Protein AF-A0A2K8SYD5-F1 (afdb_monomer)

Nearest PDB structures (foldseek):
  4fs2-assembly1_A  TM=3.193E-01  e=2.752E+00  Homo sapiens
  6m7t-assembly1_A  TM=3.214E-01  e=3.321E+00  Homo sapiens
  6u5v-assembly1_A  TM=3.052E-01  e=7.504E+00  Candida albicans

Foldseek 3Di:
DFFWKKKWWDDLDPPDPDTDIDIDTPVVCCVPPVPQSVCCVVDPDQKDWAADPVRSGTMIIGGPDDD

Sequence (67 aa):
MSGNFKVTIPNASEMMNANESFEMSKDELEAHFPKEINILENSPCIAVSIAYPNGDGSIIIEKTKTR

Organism: NCBI:txid2038116

Radius of gyration: 12.46 Å; Cα contacts (8 Å, |Δi|>4): 103; chains: 1; bounding box: 30×28×35 Å

Solvent-accessible surface area (backbone atoms only — not comparable to full-atom values): 4091 Å² total; per-residue (Å²): 133,88,57,48,28,36,40,32,44,59,63,77,55,97,84,59,103,57,68,49,68,49,78,42,49,53,69,63,43,44,75,75,40,46,67,59,48,51,46,42,76,76,39,94,50,59,60,51,76,45,66,42,98,86,66,77,42,40,43,34,43,29,60,70,71,86,127

pLDDT: mean 80.11, std 15.3, range [40.38, 93.0]

Mean predicted aligned error: 6.81 Å

Structure (mmCIF, N/CA/C/O backbone):
data_AF-A0A2K8SYD5-F1
#
_entry.id   AF-A0A2K8SYD5-F1
#
loop_
_atom_site.group_PDB
_atom_site.id
_atom_site.type_symbol
_atom_site.label_atom_id
_atom_site.label_alt_id
_atom_site.label_comp_id
_atom_site.label_asym_id
_atom_site.label_entity_id
_atom_site.label_seq_id
_atom_site.pdbx_PDB_ins_code
_atom_site.Cartn_x
_atom_site.Cartn_y
_atom_site.Cartn_z
_atom_site.occupancy
_atom_site.B_iso_or_equiv
_atom_site.auth_seq_id
_atom_site.auth_comp_id
_atom_site.auth_asym_id
_atom_site.auth_atom_id
_atom_site.pdbx_PDB_model_num
ATOM 1 N N . MET A 1 1 ? -15.692 2.227 12.853 1.00 40.72 1 MET A N 1
ATOM 2 C CA . MET A 1 1 ? -14.250 2.515 12.994 1.00 40.72 1 MET A CA 1
ATOM 3 C C . MET A 1 1 ? -13.727 2.785 11.599 1.00 40.72 1 MET A C 1
ATOM 5 O O . MET A 1 1 ? -13.453 1.838 10.881 1.00 40.72 1 MET A O 1
ATOM 9 N N . SER A 1 2 ? -13.686 4.046 11.183 1.00 48.78 2 SER A N 1
ATOM 10 C CA . SER A 1 2 ? -13.129 4.413 9.881 1.00 48.78 2 SER A CA 1
ATOM 11 C C . SER A 1 2 ? -11.611 4.395 10.027 1.00 48.78 2 SER A C 1
ATOM 13 O O . SER A 1 2 ? -11.033 5.290 10.641 1.00 48.78 2 SER A O 1
ATOM 15 N N . GLY A 1 3 ? -10.982 3.293 9.620 1.00 56.59 3 GLY A N 1
ATOM 16 C CA . GLY A 1 3 ? -9.531 3.240 9.508 1.00 56.59 3 GLY A CA 1
ATOM 17 C C . GLY A 1 3 ? -9.119 4.167 8.374 1.00 56.59 3 GLY A C 1
ATOM 18 O O . GLY A 1 3 ? -9.570 3.976 7.249 1.00 56.59 3 GLY A O 1
ATOM 19 N N . ASN A 1 4 ? -8.309 5.179 8.674 1.00 76.12 4 ASN A N 1
ATOM 20 C CA . ASN A 1 4 ? -7.689 5.981 7.630 1.00 76.12 4 ASN A CA 1
ATOM 21 C C . ASN A 1 4 ? -6.496 5.188 7.086 1.00 76.12 4 ASN A C 1
ATOM 23 O O . ASN A 1 4 ? -5.731 4.576 7.845 1.00 76.12 4 ASN A O 1
ATOM 27 N N . PHE A 1 5 ? -6.327 5.183 5.776 1.00 89.31 5 PHE A N 1
ATOM 28 C CA . PHE A 1 5 ? -5.142 4.653 5.122 1.00 89.31 5 PHE A CA 1
ATOM 29 C C . PHE A 1 5 ? -4.328 5.824 4.600 1.00 89.31 5 PHE A C 1
ATOM 31 O O . PHE A 1 5 ? -4.888 6.820 4.151 1.00 89.31 5 PHE A O 1
ATOM 38 N N . LYS A 1 6 ? -3.008 5.709 4.659 1.00 91.44 6 LYS A N 1
ATOM 39 C CA . LYS A 1 6 ? -2.104 6.687 4.074 1.00 91.44 6 LYS A CA 1
ATOM 40 C C . LYS A 1 6 ? -1.667 6.161 2.725 1.00 91.44 6 LYS A C 1
ATOM 42 O O . LYS A 1 6 ? -1.144 5.054 2.633 1.00 91.44 6 LYS A O 1
ATOM 47 N N . VAL A 1 7 ? -1.880 6.962 1.699 1.00 89.75 7 VAL A N 1
ATOM 48 C CA . VAL A 1 7 ? -1.406 6.704 0.348 1.00 89.75 7 VAL A CA 1
ATOM 49 C C . VAL A 1 7 ? -0.200 7.594 0.123 1.00 89.75 7 VAL A C 1
ATOM 51 O O . VAL A 1 7 ? -0.281 8.800 0.338 1.00 89.75 7 VAL A O 1
ATOM 54 N N . THR A 1 8 ? 0.916 7.003 -0.284 1.00 90.75 8 THR A N 1
ATOM 55 C CA . THR A 1 8 ? 2.151 7.707 -0.611 1.00 90.75 8 THR A CA 1
ATOM 56 C C . THR A 1 8 ? 2.481 7.464 -2.076 1.00 90.75 8 THR A C 1
ATOM 58 O O . THR A 1 8 ? 2.559 6.319 -2.525 1.00 90.75 8 THR A O 1
ATOM 61 N N . ILE A 1 9 ? 2.703 8.552 -2.805 1.00 86.44 9 ILE A N 1
ATOM 62 C CA . ILE A 1 9 ? 3.176 8.565 -4.186 1.00 86.44 9 ILE A CA 1
ATOM 63 C C . ILE A 1 9 ? 4.663 8.948 -4.133 1.00 86.44 9 ILE A C 1
ATOM 65 O O . ILE A 1 9 ? 4.991 10.137 -4.087 1.00 86.44 9 ILE A O 1
ATOM 69 N N . PRO A 1 10 ? 5.585 7.969 -4.051 1.00 77.69 10 PRO A N 1
ATOM 70 C CA . PRO A 1 10 ? 7.007 8.237 -4.180 1.00 77.69 10 PRO A CA 1
ATOM 71 C C . PRO A 1 10 ? 7.291 8.802 -5.571 1.00 77.69 10 PRO A C 1
ATOM 73 O O . PRO A 1 10 ? 6.976 8.187 -6.591 1.00 77.69 10 PRO A O 1
ATOM 76 N N . ASN A 1 11 ? 7.880 9.992 -5.606 1.00 71.12 11 ASN A N 1
ATOM 77 C CA . ASN A 1 11 ? 8.271 10.622 -6.854 1.00 71.12 11 ASN A CA 1
ATOM 78 C C . ASN A 1 11 ? 9.598 10.002 -7.320 1.00 71.12 11 ASN A C 1
ATOM 80 O O . ASN A 1 11 ? 10.572 9.985 -6.570 1.00 71.12 11 ASN A O 1
ATOM 84 N N . ALA A 1 12 ? 9.637 9.471 -8.543 1.00 56.94 12 ALA A N 1
ATOM 85 C CA . ALA A 1 12 ? 10.827 8.8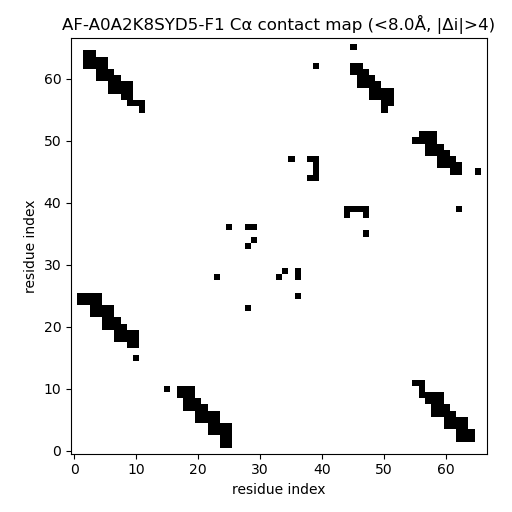15 -9.092 1.00 56.94 12 ALA A CA 1
ATOM 86 C C . ALA A 1 12 ? 11.914 9.810 -9.545 1.00 56.94 12 ALA A C 1
ATOM 88 O O . ALA A 1 12 ? 13.036 9.412 -9.849 1.00 56.94 12 ALA A O 1
ATOM 89 N N . SER A 1 13 ? 11.592 11.106 -9.612 1.00 50.28 13 SER A N 1
ATOM 90 C CA . SER A 1 13 ? 12.492 12.124 -10.147 1.00 50.28 13 SER A CA 1
ATOM 91 C C . SER A 1 13 ? 13.294 12.794 -9.028 1.00 50.28 13 SER A C 1
ATOM 93 O O . SER A 1 13 ? 12.735 13.525 -8.213 1.00 50.28 13 SER A O 1
ATOM 95 N N . GLU A 1 14 ? 14.621 12.629 -9.047 1.00 52.38 14 GLU A N 1
ATOM 96 C CA . GLU A 1 14 ? 15.613 13.194 -8.104 1.00 52.38 14 GLU A CA 1
ATOM 97 C C . GLU A 1 14 ? 15.629 14.741 -8.003 1.00 52.38 14 GLU A C 1
ATOM 99 O O . GLU A 1 14 ? 16.503 15.326 -7.367 1.00 52.38 14 GLU A O 1
ATOM 104 N N . MET A 1 15 ? 14.684 15.438 -8.640 1.00 50.16 15 MET A N 1
ATOM 105 C CA . MET A 1 15 ? 14.667 16.897 -8.756 1.00 50.16 15 MET A CA 1
ATOM 106 C C . MET A 1 15 ? 13.771 17.609 -7.738 1.00 50.16 15 MET A C 1
ATOM 108 O O . MET A 1 15 ? 13.902 18.823 -7.583 1.00 50.16 15 MET A O 1
ATOM 112 N N . MET A 1 16 ? 12.892 16.906 -7.014 1.00 48.34 16 MET A N 1
ATOM 113 C CA . MET A 1 16 ? 12.039 17.521 -5.989 1.00 48.34 16 MET A CA 1
ATOM 114 C C . MET A 1 16 ? 11.824 16.571 -4.802 1.00 48.34 16 MET A C 1
ATOM 116 O O . MET A 1 16 ? 11.125 15.570 -4.906 1.00 48.34 16 MET A O 1
ATOM 120 N N . ASN A 1 17 ? 12.426 16.908 -3.658 1.00 50.97 17 ASN A N 1
ATOM 121 C CA . ASN A 1 17 ? 12.298 16.210 -2.372 1.00 50.97 17 ASN A CA 1
ATOM 122 C C . ASN A 1 17 ? 10.884 16.33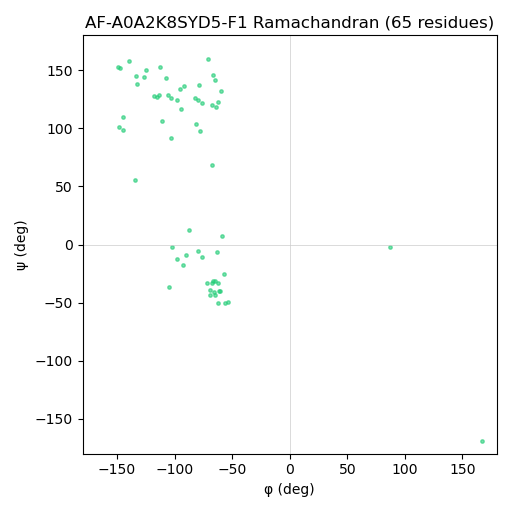7 -1.770 1.00 50.97 17 ASN A C 1
ATOM 124 O O . ASN A 1 17 ? 10.700 16.998 -0.748 1.00 50.97 17 ASN A O 1
ATOM 128 N N . ALA A 1 18 ? 9.873 15.723 -2.376 1.00 57.31 18 ALA A N 1
ATOM 129 C CA . ALA A 1 18 ? 8.565 15.598 -1.746 1.00 57.31 18 ALA A CA 1
ATOM 130 C C . ALA A 1 18 ? 7.885 14.301 -2.189 1.00 57.31 18 ALA A C 1
ATOM 132 O O . ALA A 1 18 ? 7.315 14.220 -3.273 1.00 57.31 18 ALA A O 1
ATOM 133 N N . ASN A 1 19 ? 7.934 13.284 -1.327 1.00 67.38 19 ASN A N 1
ATOM 134 C CA . ASN A 1 19 ? 6.930 12.228 -1.366 1.00 67.38 19 ASN A CA 1
ATOM 135 C C . ASN A 1 19 ? 5.591 12.880 -1.024 1.00 67.38 19 ASN A C 1
ATOM 137 O O . ASN A 1 19 ? 5.442 13.426 0.073 1.00 67.38 19 ASN A O 1
ATOM 141 N N . GLU A 1 20 ? 4.631 12.836 -1.940 1.00 79.81 20 GLU A N 1
ATOM 142 C CA . GLU A 1 20 ? 3.280 13.291 -1.637 1.00 79.81 20 GLU A CA 1
ATOM 143 C C . GLU A 1 20 ? 2.543 12.162 -0.930 1.00 79.81 20 GLU A C 1
ATOM 145 O O . GLU A 1 20 ? 2.503 11.025 -1.405 1.00 79.81 20 GLU A O 1
ATOM 150 N N . SER A 1 21 ? 1.988 12.468 0.239 1.00 85.19 21 SER A N 1
ATOM 151 C CA . SER A 1 21 ? 1.168 11.517 0.971 1.00 85.19 21 S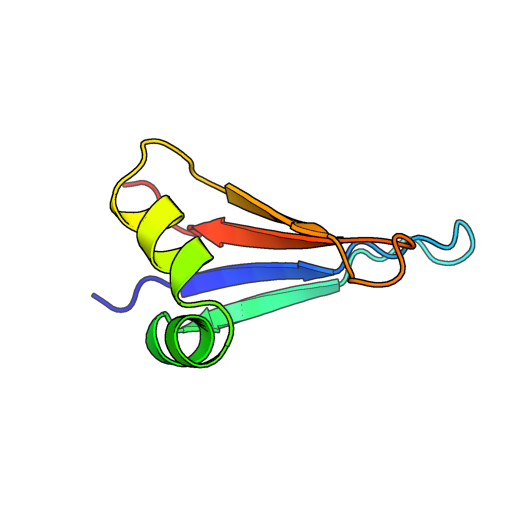ER A CA 1
ATOM 152 C C . SER A 1 21 ? -0.119 12.154 1.446 1.00 85.19 21 SER A C 1
ATOM 154 O O . SER A 1 21 ? -0.099 13.274 1.956 1.00 85.19 21 SER A O 1
ATOM 156 N N . PHE A 1 22 ? -1.212 11.416 1.323 1.00 87.31 22 PHE A N 1
ATOM 157 C CA . PHE A 1 22 ? -2.544 11.850 1.713 1.00 87.31 22 PHE A CA 1
ATOM 158 C C . PHE A 1 22 ? -3.302 10.701 2.376 1.00 87.31 22 PHE A C 1
ATOM 160 O O . PHE A 1 22 ? -2.960 9.530 2.210 1.00 87.31 22 PHE A O 1
ATOM 167 N N . GLU A 1 23 ? -4.307 11.042 3.176 1.00 89.12 2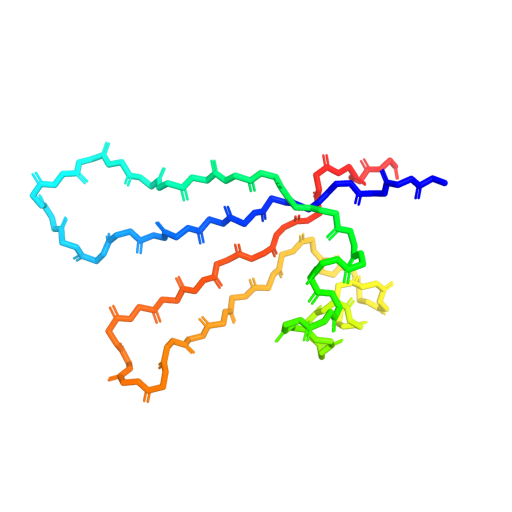3 GLU A N 1
ATOM 168 C CA . GLU A 1 23 ? -5.171 10.052 3.811 1.00 89.12 23 GLU A CA 1
ATOM 169 C C . GLU A 1 23 ? -6.395 9.783 2.935 1.00 89.12 23 GLU A C 1
ATOM 171 O O . GLU A 1 23 ? -7.015 10.715 2.427 1.00 89.12 23 GLU A O 1
ATOM 176 N N . MET A 1 24 ? -6.750 8.510 2.789 1.00 87.81 24 MET A N 1
ATOM 177 C CA . MET A 1 24 ? -7.989 8.063 2.158 1.00 87.81 24 MET A CA 1
ATOM 178 C C . MET A 1 24 ? -8.769 7.164 3.109 1.00 87.81 24 MET A C 1
ATOM 180 O O . MET A 1 24 ? -8.195 6.455 3.949 1.00 87.81 24 MET A O 1
ATOM 184 N N . SER A 1 25 ? -10.093 7.181 2.968 1.00 89.12 25 SER A N 1
ATOM 185 C CA . SER A 1 25 ? -10.949 6.229 3.668 1.00 89.12 25 SER A CA 1
ATOM 186 C C . SER A 1 25 ? -10.804 4.821 3.082 1.00 89.12 25 SER A C 1
ATOM 188 O O . SER A 1 25 ? -10.379 4.630 1.940 1.00 89.12 25 SER A O 1
ATOM 190 N N . LYS A 1 26 ? -11.188 3.818 3.879 1.00 88.31 26 LYS A N 1
ATOM 191 C CA . LYS A 1 26 ? -11.265 2.427 3.424 1.00 88.31 26 LYS A CA 1
ATOM 192 C C . LYS A 1 26 ? -12.130 2.295 2.167 1.00 88.31 26 LYS A C 1
ATOM 194 O O . LYS A 1 26 ? -11.676 1.703 1.198 1.00 88.31 26 LYS A O 1
ATOM 199 N N . ASP A 1 27 ? -13.331 2.868 2.187 1.00 90.06 27 ASP A N 1
ATOM 200 C CA . ASP A 1 27 ? -14.323 2.710 1.118 1.00 90.06 27 ASP A CA 1
ATOM 201 C C . ASP A 1 27 ? -13.803 3.257 -0.222 1.00 90.06 27 ASP A C 1
ATOM 203 O O . ASP A 1 27 ? -13.974 2.631 -1.268 1.00 90.06 27 ASP A O 1
ATOM 207 N N . GLU A 1 28 ? -13.107 4.399 -0.197 1.00 89.94 28 GLU A N 1
ATOM 208 C CA . GLU A 1 28 ? -12.485 4.967 -1.397 1.00 89.94 28 GLU A CA 1
ATOM 209 C C . GLU A 1 28 ? -11.354 4.074 -1.921 1.00 89.94 28 GLU A C 1
ATOM 211 O O . GLU A 1 28 ? -11.233 3.864 -3.128 1.00 89.94 28 GLU A O 1
ATOM 216 N N . LEU A 1 29 ? -10.533 3.507 -1.033 1.00 89.75 29 LEU A N 1
ATOM 217 C CA . LEU A 1 29 ? -9.473 2.596 -1.455 1.00 89.75 29 LEU A CA 1
ATOM 218 C C . LEU A 1 29 ? -9.992 1.242 -1.917 1.00 89.75 29 LEU A C 1
ATOM 220 O O . LEU A 1 29 ? -9.411 0.682 -2.835 1.00 89.75 29 LEU A O 1
ATOM 224 N N . GLU A 1 30 ? -11.072 0.712 -1.351 1.00 91.31 30 GLU A N 1
ATOM 225 C CA . GLU A 1 30 ? -11.685 -0.527 -1.840 1.00 91.31 30 GLU A CA 1
ATOM 226 C C . GLU A 1 30 ? -12.262 -0.357 -3.247 1.00 91.31 30 GLU A C 1
ATOM 228 O O . GLU A 1 30 ? -12.221 -1.298 -4.040 1.00 91.31 30 GLU A O 1
ATOM 233 N N . ALA A 1 31 ? -12.740 0.841 -3.595 1.00 92.50 31 ALA A N 1
ATOM 234 C CA . ALA A 1 31 ? -13.221 1.132 -4.943 1.00 92.50 31 ALA A CA 1
ATOM 235 C C . ALA A 1 31 ? -12.099 1.105 -6.002 1.00 92.50 31 ALA A C 1
ATOM 237 O O . ALA A 1 31 ? -12.355 0.749 -7.153 1.00 92.50 31 ALA A O 1
ATOM 238 N N . HIS A 1 32 ? -10.864 1.460 -5.627 1.00 90.12 32 HIS A N 1
ATOM 239 C CA . HIS A 1 32 ? -9.728 1.567 -6.555 1.00 90.12 32 HIS A CA 1
ATOM 240 C C . HIS A 1 32 ? -8.718 0.410 -6.453 1.00 90.12 32 HIS A C 1
ATOM 242 O O . HIS A 1 32 ? -8.188 -0.039 -7.469 1.00 90.12 32 HIS A O 1
ATOM 248 N N . PHE A 1 33 ? -8.479 -0.095 -5.245 1.00 91.19 33 PHE A N 1
ATOM 249 C CA . PHE A 1 33 ? -7.455 -1.081 -4.879 1.00 91.19 33 PHE A CA 1
ATOM 250 C C . PHE A 1 33 ? -8.023 -2.192 -3.964 1.00 91.19 33 PHE A C 1
ATOM 252 O O . PHE A 1 33 ? -7.515 -2.435 -2.863 1.00 91.19 33 PHE A O 1
ATOM 259 N N . PRO A 1 34 ? -9.093 -2.901 -4.381 1.00 92.25 34 PRO A N 1
ATOM 260 C CA . PRO A 1 34 ? -9.782 -3.872 -3.524 1.00 92.25 34 PRO A CA 1
ATOM 261 C C . PRO A 1 34 ? -8.889 -5.046 -3.098 1.00 92.25 34 PRO A C 1
ATOM 263 O O . PRO A 1 34 ? -9.032 -5.579 -1.998 1.00 92.25 34 PRO A O 1
ATOM 266 N N . LYS A 1 35 ? -7.950 -5.466 -3.957 1.00 93.00 35 LYS A N 1
ATOM 267 C CA . LYS A 1 35 ? -7.040 -6.583 -3.659 1.00 93.00 35 LYS A CA 1
ATOM 268 C C . LYS A 1 35 ? -6.056 -6.207 -2.561 1.00 93.00 35 LYS A C 1
ATOM 270 O O . LYS A 1 35 ? -5.815 -6.992 -1.649 1.00 93.00 35 LYS A O 1
ATOM 275 N N . GLU A 1 36 ? -5.513 -5.005 -2.646 1.00 92.81 36 GLU A N 1
ATOM 276 C CA . GLU A 1 36 ? -4.524 -4.471 -1.726 1.00 92.81 36 GLU A CA 1
ATOM 277 C C . GLU A 1 36 ? -5.125 -4.196 -0.356 1.00 92.81 36 GLU A C 1
ATOM 279 O O . GLU A 1 36 ? -4.506 -4.533 0.651 1.00 92.81 36 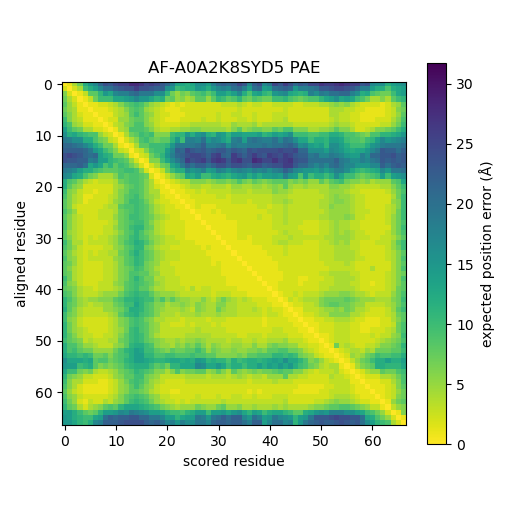GLU A O 1
ATOM 284 N N . ILE A 1 37 ? -6.359 -3.687 -0.305 1.00 91.19 37 ILE A N 1
ATOM 285 C CA . ILE A 1 37 ? -7.083 -3.547 0.960 1.00 91.19 37 ILE A CA 1
ATOM 286 C C . ILE A 1 37 ? -7.372 -4.912 1.573 1.00 91.19 37 ILE A C 1
ATOM 288 O O . ILE A 1 37 ? -7.102 -5.105 2.756 1.00 91.19 37 ILE A O 1
ATOM 292 N N . ASN A 1 38 ? -7.800 -5.896 0.779 1.00 91.06 38 ASN A N 1
ATOM 293 C CA . ASN A 1 38 ? -8.001 -7.252 1.283 1.00 91.06 38 ASN A CA 1
ATOM 294 C C . ASN A 1 38 ? -6.703 -7.872 1.836 1.00 91.06 38 ASN A C 1
ATOM 296 O O . ASN A 1 38 ? -6.735 -8.524 2.882 1.00 91.06 38 ASN A O 1
ATOM 300 N N . ILE A 1 39 ? -5.558 -7.646 1.176 1.00 91.12 39 ILE A N 1
ATOM 301 C CA . ILE A 1 39 ? -4.241 -8.059 1.685 1.00 91.12 39 ILE A CA 1
ATOM 302 C C . ILE A 1 39 ? -3.948 -7.345 2.996 1.00 91.12 39 ILE A C 1
ATOM 304 O O . ILE A 1 39 ? -3.606 -8.007 3.970 1.00 91.12 39 ILE A O 1
ATOM 308 N N . LEU A 1 40 ? -4.092 -6.020 3.038 1.00 89.69 40 LEU A N 1
ATOM 309 C CA . LEU A 1 40 ? -3.854 -5.254 4.250 1.00 89.69 40 LEU A CA 1
ATOM 310 C C . LEU A 1 40 ? -4.732 -5.791 5.383 1.00 89.69 40 LEU A C 1
ATOM 312 O O . LEU A 1 40 ? -4.200 -6.112 6.432 1.00 89.69 40 LEU A O 1
ATOM 316 N N . GLU A 1 41 ? -6.035 -5.975 5.211 1.00 88.50 41 GLU A N 1
ATOM 317 C CA . GLU A 1 41 ? -6.927 -6.410 6.296 1.00 88.50 41 GLU A CA 1
ATOM 318 C C . GLU A 1 41 ? -6.698 -7.843 6.788 1.00 88.50 41 GLU A C 1
ATOM 320 O O . GLU A 1 41 ? -6.849 -8.095 7.983 1.00 88.50 41 GLU A O 1
ATOM 325 N N . ASN A 1 42 ? -6.296 -8.760 5.906 1.00 88.81 42 ASN A N 1
ATOM 326 C CA . ASN A 1 42 ? 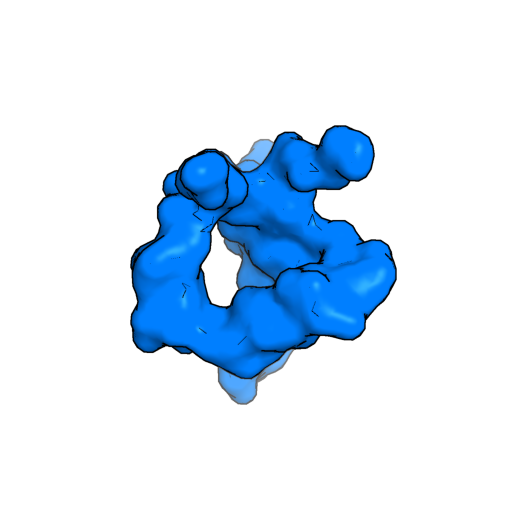-6.157 -10.182 6.241 1.00 88.81 42 ASN A CA 1
ATOM 327 C C . ASN A 1 42 ? -4.705 -10.629 6.470 1.00 88.81 42 ASN A C 1
ATOM 329 O O . ASN A 1 42 ? -4.460 -11.792 6.793 1.00 88.81 42 ASN A O 1
ATOM 333 N N . SER A 1 43 ? -3.737 -9.727 6.306 1.00 86.19 43 SER A N 1
ATOM 334 C CA . SER A 1 43 ? -2.313 -9.989 6.505 1.00 86.19 43 SER A CA 1
ATOM 335 C C . SER A 1 43 ? -1.769 -9.207 7.706 1.00 86.19 43 SER A C 1
ATOM 337 O O . SER A 1 43 ? -2.245 -8.105 8.001 1.00 86.19 43 SER A O 1
ATOM 339 N N . PRO A 1 44 ? -0.707 -9.699 8.373 1.00 87.12 44 PRO A N 1
ATOM 340 C CA . PRO A 1 44 ? 0.081 -8.886 9.302 1.00 87.12 44 PRO A CA 1
ATOM 341 C C . PRO A 1 44 ? 0.784 -7.689 8.632 1.00 87.12 44 PRO A C 1
ATOM 343 O O . PRO A 1 44 ? 1.391 -6.873 9.324 1.00 87.12 44 PRO A O 1
ATOM 346 N N . CYS A 1 45 ? 0.732 -7.566 7.301 1.00 86.25 45 CYS A N 1
ATOM 347 C CA . CYS A 1 45 ? 1.282 -6.426 6.576 1.00 86.25 45 CYS A CA 1
ATOM 348 C C . CYS A 1 45 ? 0.632 -5.099 7.009 1.00 86.25 45 CYS A C 1
ATOM 350 O O . CYS A 1 45 ? -0.592 -4.951 7.059 1.00 86.25 45 CYS A O 1
ATOM 352 N N . ILE A 1 46 ? 1.482 -4.106 7.271 1.00 88.94 46 ILE A N 1
ATOM 353 C CA . ILE A 1 46 ? 1.073 -2.728 7.580 1.00 88.94 46 ILE A CA 1
ATOM 354 C C . ILE A 1 46 ? 1.018 -1.839 6.334 1.00 88.94 46 ILE A C 1
ATOM 356 O O . ILE A 1 46 ? 0.371 -0.795 6.367 1.00 88.94 46 ILE A O 1
ATOM 360 N N . ALA A 1 47 ? 1.672 -2.267 5.251 1.00 92.00 47 ALA A N 1
ATOM 361 C CA . ALA A 1 47 ? 1.795 -1.540 4.000 1.00 92.00 47 ALA A CA 1
ATOM 362 C C . ALA A 1 47 ? 1.854 -2.493 2.798 1.00 92.00 47 ALA A C 1
ATOM 364 O O . ALA A 1 47 ? 2.328 -3.627 2.920 1.00 92.00 47 ALA A O 1
ATOM 365 N N . VAL A 1 48 ? 1.404 -2.013 1.642 1.00 92.44 48 VAL A N 1
ATOM 366 C CA . VAL A 1 48 ? 1.503 -2.676 0.334 1.00 92.44 48 VAL A CA 1
ATOM 367 C C . VAL A 1 48 ? 1.991 -1.670 -0.703 1.00 92.44 48 VAL A C 1
ATOM 369 O O . VAL A 1 48 ? 1.658 -0.489 -0.628 1.00 92.44 48 VAL A O 1
ATOM 372 N N . SER A 1 49 ? 2.795 -2.137 -1.657 1.00 92.06 49 SER A N 1
ATOM 373 C CA . SER A 1 49 ? 3.295 -1.329 -2.771 1.00 92.06 49 SER A CA 1
ATOM 374 C C . SER A 1 49 ? 2.709 -1.845 -4.081 1.00 92.06 49 SER A C 1
ATOM 376 O O . SER A 1 49 ? 2.760 -3.043 -4.362 1.00 92.06 49 SER A O 1
ATOM 378 N N . ILE A 1 50 ? 2.137 -0.936 -4.863 1.00 90.25 50 ILE A N 1
ATOM 379 C CA . ILE A 1 50 ? 1.482 -1.191 -6.141 1.00 90.25 50 ILE A CA 1
ATOM 380 C C . ILE A 1 50 ? 2.353 -0.579 -7.222 1.00 90.25 50 ILE A C 1
ATOM 382 O O . ILE A 1 50 ? 2.391 0.640 -7.359 1.00 90.25 50 ILE A O 1
ATOM 386 N N . ALA A 1 51 ? 3.056 -1.404 -7.989 1.00 87.94 51 ALA A N 1
ATOM 387 C CA . ALA A 1 51 ? 3.842 -0.916 -9.116 1.00 87.94 51 ALA A CA 1
ATOM 388 C C . ALA A 1 51 ? 2.933 -0.319 -10.200 1.00 87.94 51 ALA A C 1
ATOM 390 O O . ALA A 1 51 ? 1.865 -0.866 -10.496 1.00 87.94 51 ALA A O 1
ATOM 391 N N . TYR A 1 52 ? 3.366 0.776 -10.823 1.00 81.75 52 TYR A N 1
ATOM 392 C CA . TYR A 1 52 ? 2.681 1.285 -12.000 1.00 81.75 52 TYR A CA 1
ATOM 393 C C . TYR A 1 52 ? 2.822 0.299 -13.169 1.00 81.75 52 TYR A C 1
ATOM 395 O O . TYR A 1 52 ? 3.873 -0.331 -13.314 1.00 81.75 52 TYR A O 1
ATOM 403 N N . PRO A 1 53 ? 1.805 0.170 -14.041 1.00 77.56 53 PRO A N 1
ATOM 404 C CA . PRO A 1 53 ? 1.844 -0.765 -15.169 1.00 77.56 53 PRO A CA 1
ATOM 405 C C . PRO A 1 53 ? 3.023 -0.561 -16.133 1.00 77.56 53 PRO A C 1
ATOM 407 O O . PRO A 1 53 ? 3.422 -1.490 -16.828 1.00 77.56 53 PRO A O 1
ATOM 410 N N . ASN A 1 54 ? 3.558 0.657 -16.189 1.00 78.81 54 ASN A N 1
ATOM 411 C CA . ASN A 1 54 ? 4.682 1.081 -17.020 1.00 78.81 54 ASN A CA 1
ATOM 412 C C . ASN A 1 54 ? 6.062 0.913 -16.336 1.00 78.81 54 ASN A C 1
ATOM 414 O O . ASN A 1 54 ? 7.081 0.959 -17.021 1.00 78.81 54 ASN A O 1
ATOM 418 N N . GLY A 1 55 ? 6.101 0.593 -15.033 1.00 73.88 55 GLY A N 1
ATOM 419 C CA . GLY A 1 55 ? 7.315 0.205 -14.298 1.00 73.88 55 GLY A CA 1
ATOM 420 C C . GLY A 1 55 ? 8.143 1.354 -13.704 1.00 73.88 55 GLY A C 1
ATOM 421 O O . GLY A 1 55 ? 9.131 1.103 -13.021 1.00 73.88 55 GLY A O 1
ATOM 422 N N . ASP A 1 56 ? 7.737 2.601 -13.918 1.00 76.19 56 ASP A N 1
ATOM 423 C CA . ASP A 1 56 ? 8.427 3.842 -13.517 1.00 76.19 56 ASP A CA 1
ATOM 424 C C . ASP A 1 56 ? 8.089 4.324 -12.098 1.00 76.19 56 ASP A C 1
ATOM 426 O O . ASP A 1 56 ? 8.441 5.433 -11.703 1.00 76.19 56 ASP A O 1
ATOM 430 N N . GLY A 1 57 ? 7.443 3.488 -11.287 1.00 80.12 57 GLY A N 1
ATOM 431 C CA . GLY A 1 57 ? 7.192 3.811 -9.889 1.00 80.12 57 GLY A CA 1
ATOM 432 C C . GLY A 1 57 ? 6.187 2.886 -9.229 1.00 80.12 57 GLY A C 1
ATOM 433 O O . GLY A 1 57 ? 5.801 1.848 -9.773 1.00 80.12 57 GLY A O 1
ATOM 434 N N . SER A 1 58 ? 5.763 3.275 -8.032 1.00 88.00 58 SER A N 1
ATOM 435 C CA . SER A 1 58 ? 4.758 2.547 -7.268 1.00 88.00 58 SER A CA 1
ATOM 436 C C . SER A 1 58 ? 3.941 3.479 -6.390 1.00 88.00 58 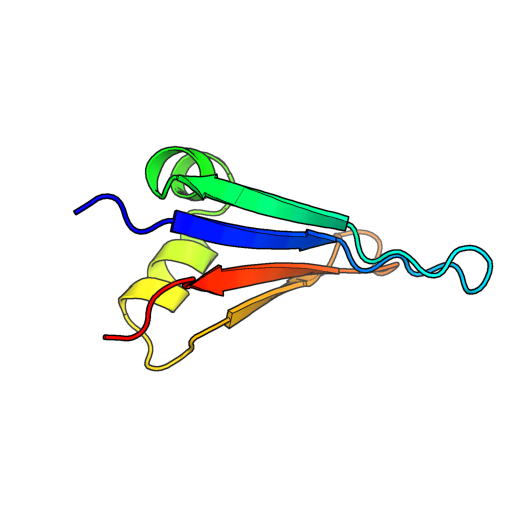SER A C 1
ATOM 438 O O . SER A 1 58 ? 4.475 4.478 -5.929 1.00 88.00 58 SER A O 1
ATOM 440 N N . ILE A 1 59 ? 2.704 3.112 -6.076 1.00 89.62 59 ILE A N 1
ATOM 441 C CA . ILE A 1 59 ? 1.910 3.715 -5.000 1.00 89.62 59 ILE A CA 1
ATOM 442 C C . ILE A 1 59 ? 2.077 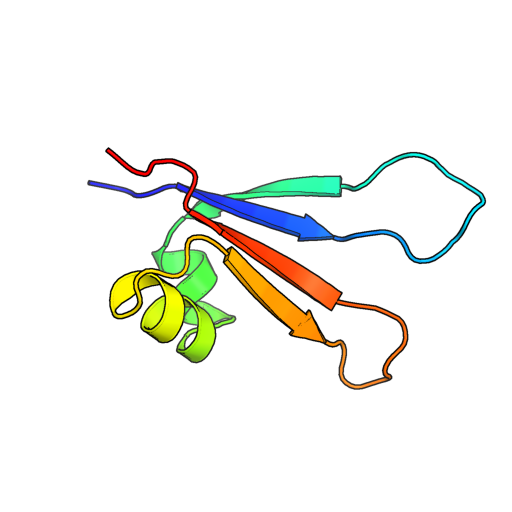2.853 -3.753 1.00 89.62 59 ILE A C 1
ATOM 444 O O . ILE A 1 59 ? 1.956 1.633 -3.828 1.00 89.62 59 ILE A O 1
ATOM 448 N N . ILE A 1 60 ? 2.319 3.467 -2.601 1.00 92.44 60 ILE A N 1
ATOM 449 C CA . ILE A 1 60 ? 2.381 2.762 -1.319 1.00 92.44 60 ILE A CA 1
ATOM 450 C C . ILE A 1 60 ? 1.106 3.072 -0.539 1.00 92.44 60 ILE A C 1
ATOM 452 O O . ILE A 1 60 ? 0.764 4.237 -0.365 1.00 92.44 60 ILE A O 1
ATOM 456 N N . ILE A 1 61 ? 0.411 2.043 -0.056 1.00 93.00 61 ILE A N 1
ATOM 457 C CA . ILE A 1 61 ? -0.769 2.179 0.805 1.00 93.00 61 ILE A CA 1
ATOM 458 C C . ILE A 1 61 ? -0.438 1.585 2.169 1.00 93.00 61 ILE A C 1
ATOM 460 O O . ILE A 1 61 ? -0.029 0.429 2.261 1.00 93.00 61 ILE A O 1
ATOM 464 N N . GLU A 1 62 ? -0.643 2.359 3.229 1.00 92.69 62 GLU A N 1
ATOM 465 C CA . GLU A 1 62 ? -0.284 2.018 4.605 1.00 92.69 62 GLU A CA 1
ATOM 466 C C . GLU A 1 62 ? -1.491 2.168 5.541 1.00 92.69 62 GLU A C 1
ATOM 468 O O . GLU A 1 62 ? -2.294 3.095 5.410 1.00 92.69 62 GLU A O 1
ATOM 473 N N . LYS A 1 63 ? -1.615 1.295 6.543 1.00 89.50 63 LYS A N 1
ATOM 474 C CA . LYS A 1 63 ? -2.606 1.458 7.619 1.00 89.50 63 LYS A CA 1
ATOM 475 C C . LYS A 1 63 ? -2.123 2.529 8.601 1.00 89.50 63 LYS A C 1
ATOM 477 O O . LYS A 1 63 ? -1.085 2.354 9.231 1.00 89.50 63 LYS A O 1
ATOM 482 N N . THR A 1 64 ? -2.892 3.599 8.823 1.00 80.50 64 THR A N 1
ATOM 483 C CA . THR A 1 64 ? -2.441 4.695 9.718 1.00 80.50 64 THR A CA 1
ATOM 484 C C . THR A 1 64 ? -2.607 4.423 11.213 1.00 80.50 64 THR A C 1
ATOM 486 O O . THR A 1 64 ? -2.144 5.212 12.033 1.00 80.50 64 THR A O 1
ATOM 489 N N . LYS A 1 65 ? -3.229 3.308 11.610 1.00 65.19 65 LYS A N 1
ATOM 490 C CA . LYS A 1 65 ? -3.348 2.903 13.019 1.00 65.19 65 LYS A CA 1
ATOM 491 C C . LYS A 1 65 ? -3.272 1.387 13.165 1.00 65.19 65 LYS A C 1
ATOM 493 O O . LYS A 1 65 ? -4.275 0.695 13.023 1.00 65.19 65 LYS A O 1
ATOM 498 N N . THR A 1 66 ? -2.097 0.883 13.519 1.00 52.09 6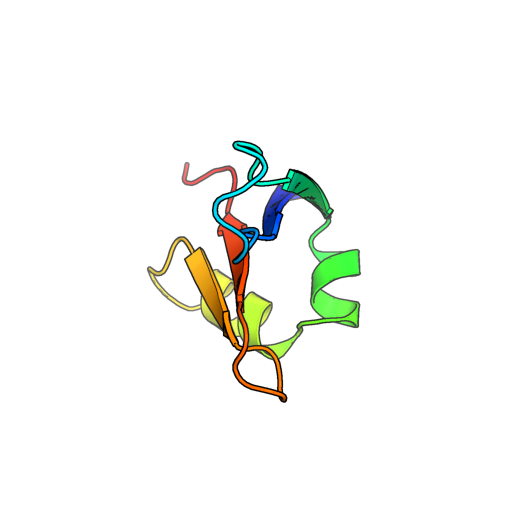6 THR A N 1
ATOM 499 C CA . THR A 1 66 ? -1.965 -0.365 14.280 1.00 52.09 66 THR A CA 1
ATOM 500 C C . THR A 1 66 ? -2.191 -0.021 15.748 1.00 52.09 66 THR A C 1
ATOM 502 O O . THR A 1 66 ? -1.344 0.625 16.365 1.00 52.09 66 THR A O 1
ATOM 505 N N . ARG A 1 67 ? -3.369 -0.353 16.278 1.00 40.38 67 ARG A N 1
ATOM 506 C CA . ARG A 1 67 ? -3.595 -0.392 17.726 1.00 40.38 67 ARG A CA 1
ATOM 507 C C . ARG A 1 67 ? -3.196 -1.758 18.255 1.00 40.38 67 ARG A C 1
ATOM 509 O O . ARG A 1 67 ? -3.475 -2.737 17.530 1.00 40.38 67 ARG A O 1
#

Secondary structure (DSSP, 8-state):
---EEEEEE----TT----EEEEEEHHHHHHH-HHHHHHHHHSS-SEEEEE-TTSS-EEEEEES---